Protein AF-K3WLP8-F1 (afdb_monomer_lite)

pLDDT: mean 74.65, std 18.21, range [30.77, 93.81]

Sequence (72 aa):
AFEWQTQSTDITPLTQGPCEVWIDNTLRFQREDCSKVFPGAIKMDYSSCQGDCVLRFYWLFVSESSSHGDAL

Organism: Globisporangium ultimum (strain ATCC 200006 / CBS 805.95 / DAOM BR144) (NCBI:txid431595)

Structure (mmCIF, N/CA/C/O backbone):
data_AF-K3WLP8-F1
#
_entry.id   AF-K3WLP8-F1
#
loop_
_atom_site.group_PDB
_atom_site.id
_atom_site.type_symbol
_atom_site.label_atom_id
_atom_site.label_alt_id
_atom_site.label_comp_id
_atom_site.label_asym_id
_atom_site.label_entity_id
_atom_site.label_seq_id
_atom_site.pdbx_PDB_ins_code
_atom_site.Cartn_x
_atom_site.Cartn_y
_atom_site.Cartn_z
_atom_site.occupancy
_atom_site.B_iso_or_equiv
_atom_site.auth_seq_id
_atom_site.auth_comp_id
_atom_site.auth_asym_id
_atom_site.auth_atom_id
_atom_site.pdbx_PDB_model_num
ATOM 1 N N . ALA A 1 1 ? -1.990 -24.792 5.630 1.00 38.34 1 ALA A N 1
ATOM 2 C CA . ALA A 1 1 ? -1.430 -23.429 5.617 1.00 38.34 1 ALA A CA 1
ATOM 3 C C . ALA A 1 1 ? -1.337 -23.001 4.164 1.00 38.34 1 ALA A C 1
ATOM 5 O O . ALA A 1 1 ? -0.962 -23.830 3.346 1.00 38.34 1 ALA A O 1
ATOM 6 N N . PHE A 1 2 ? -1.767 -21.787 3.828 1.00 30.77 2 PHE A N 1
ATOM 7 C CA . PHE A 1 2 ? -1.609 -21.270 2.471 1.00 30.77 2 PHE A CA 1
ATOM 8 C C . PHE A 1 2 ? -0.154 -20.832 2.312 1.00 30.77 2 PHE A C 1
ATOM 10 O O . PHE A 1 2 ? 0.293 -19.909 2.987 1.00 30.77 2 PHE A O 1
ATOM 17 N N . GLU A 1 3 ? 0.586 -21.566 1.493 1.00 42.66 3 GLU A N 1
ATOM 18 C CA . GLU A 1 3 ? 1.991 -21.327 1.190 1.00 42.66 3 GLU A CA 1
ATOM 19 C C . GLU A 1 3 ? 2.052 -20.749 -0.225 1.00 42.66 3 GLU A C 1
ATOM 21 O O . GLU A 1 3 ? 1.635 -21.394 -1.190 1.00 42.66 3 GLU A O 1
ATOM 26 N N . TRP A 1 4 ? 2.481 -19.494 -0.348 1.00 43.78 4 TRP A N 1
ATOM 27 C CA . TRP A 1 4 ? 2.625 -18.847 -1.649 1.00 43.78 4 TRP A CA 1
ATOM 28 C C . TRP A 1 4 ? 3.851 -19.431 -2.357 1.00 43.78 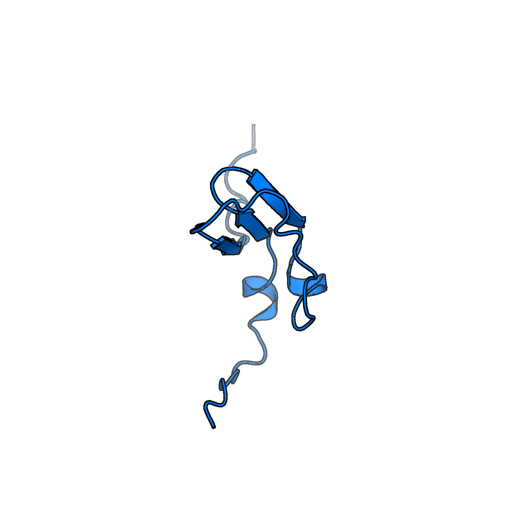4 TRP A C 1
ATOM 30 O O . TRP A 1 4 ? 4.986 -19.170 -1.966 1.00 43.78 4 TRP A O 1
ATOM 40 N N . GLN A 1 5 ? 3.624 -20.245 -3.391 1.00 53.44 5 GLN A N 1
ATOM 41 C CA . GLN A 1 5 ? 4.692 -20.810 -4.214 1.00 53.44 5 GLN A CA 1
ATOM 42 C C . GLN A 1 5 ? 5.285 -19.733 -5.131 1.00 53.44 5 GLN A C 1
ATOM 44 O O . GLN A 1 5 ? 4.774 -19.483 -6.220 1.00 53.44 5 GLN A O 1
ATOM 49 N N . THR A 1 6 ? 6.391 -19.106 -4.732 1.00 57.72 6 THR A N 1
ATOM 50 C CA . THR A 1 6 ? 7.184 -18.249 -5.628 1.00 57.72 6 THR A CA 1
ATOM 51 C C . THR A 1 6 ? 8.231 -19.091 -6.352 1.00 57.72 6 THR A C 1
ATOM 53 O O . THR A 1 6 ? 9.428 -18.994 -6.088 1.00 57.72 6 THR A O 1
ATOM 56 N N . GLN A 1 7 ? 7.784 -19.968 -7.252 1.00 61.47 7 GLN A N 1
ATOM 57 C CA . GLN A 1 7 ? 8.684 -20.710 -8.135 1.00 61.47 7 GLN A CA 1
ATOM 58 C C . GLN A 1 7 ? 8.882 -19.936 -9.447 1.00 61.47 7 GLN A C 1
ATOM 60 O O . GLN A 1 7 ? 8.334 -20.291 -10.480 1.00 61.47 7 GLN A O 1
ATOM 65 N N . SER A 1 8 ? 9.668 -18.861 -9.411 1.00 56.69 8 SER A N 1
ATOM 66 C CA . SER A 1 8 ? 10.496 -18.464 -10.557 1.00 56.69 8 SER A CA 1
ATOM 67 C C . SER A 1 8 ? 11.617 -17.564 -10.046 1.00 56.69 8 SER A C 1
ATOM 69 O O . SER A 1 8 ? 11.378 -16.605 -9.321 1.00 56.69 8 SER A O 1
ATOM 71 N N . THR A 1 9 ? 12.859 -17.901 -10.362 1.00 55.16 9 THR A N 1
ATOM 72 C CA . THR A 1 9 ? 14.056 -17.173 -9.918 1.00 55.16 9 THR A CA 1
ATOM 73 C C . THR A 1 9 ? 14.326 -15.903 -10.735 1.00 55.16 9 THR A C 1
ATOM 75 O O . THR A 1 9 ? 15.445 -15.408 -10.705 1.00 55.16 9 THR A O 1
ATOM 78 N N . ASP A 1 10 ? 13.328 -15.369 -11.453 1.00 54.97 10 ASP A N 1
ATOM 79 C CA . ASP A 1 10 ? 13.495 -14.214 -12.350 1.00 54.97 10 ASP A CA 1
ATOM 80 C C . ASP A 1 10 ? 12.265 -13.278 -12.374 1.00 54.97 10 ASP A C 1
ATOM 82 O O . ASP A 1 10 ? 11.783 -12.837 -13.412 1.00 54.97 10 ASP A O 1
ATOM 86 N N . ILE A 1 11 ? 11.710 -12.993 -11.191 1.00 55.81 11 ILE A N 1
ATOM 87 C CA . ILE A 1 11 ? 10.646 -11.985 -10.976 1.00 55.81 11 ILE A CA 1
ATOM 88 C C . ILE A 1 11 ? 11.197 -10.623 -10.540 1.00 55.81 11 ILE A C 1
ATOM 90 O O . ILE A 1 11 ? 10.439 -9.670 -10.417 1.00 55.81 11 ILE A O 1
ATOM 94 N N . THR A 1 12 ? 12.506 -10.490 -10.335 1.00 53.28 12 THR A N 1
ATOM 95 C CA . THR A 1 12 ? 13.164 -9.264 -9.848 1.00 53.28 12 THR A CA 1
ATOM 96 C C . THR A 1 12 ? 12.877 -7.994 -10.675 1.00 53.28 12 THR A C 1
ATOM 98 O O . THR A 1 12 ? 12.787 -6.919 -10.080 1.00 53.28 12 THR A O 1
ATOM 101 N N . PRO A 1 13 ? 12.700 -8.048 -12.013 1.00 57.25 13 PRO A N 1
ATOM 102 C CA . PRO A 1 13 ? 12.256 -6.884 -12.790 1.00 57.25 13 PRO A CA 1
ATOM 103 C C . PRO A 1 13 ? 10.777 -6.551 -12.548 1.00 57.25 13 PRO A C 1
ATOM 105 O O . PRO A 1 13 ? 10.384 -5.392 -12.537 1.00 57.25 13 PRO A O 1
ATOM 108 N N . LEU A 1 14 ? 9.962 -7.580 -12.307 1.00 58.41 14 LEU A N 1
ATOM 109 C CA . LEU A 1 14 ? 8.525 -7.485 -12.051 1.00 58.41 14 LEU A CA 1
ATOM 110 C C . LEU A 1 14 ? 8.198 -7.213 -10.581 1.00 58.41 14 LEU A C 1
ATOM 112 O O . LEU A 1 14 ? 7.036 -7.295 -10.219 1.00 58.41 14 LEU A O 1
ATOM 116 N N . THR A 1 15 ? 9.184 -6.952 -9.722 1.00 65.38 15 THR A N 1
ATOM 117 C CA . THR A 1 15 ? 8.968 -6.504 -8.336 1.00 65.38 15 THR A CA 1
ATOM 118 C C . THR A 1 15 ? 9.376 -5.049 -8.131 1.00 65.38 15 THR A C 1
ATOM 120 O O . THR A 1 15 ? 9.017 -4.443 -7.122 1.00 65.38 15 THR A O 1
ATOM 123 N N . GLN A 1 16 ? 10.106 -4.462 -9.079 1.00 80.06 16 GLN A N 1
ATOM 124 C CA . GLN A 1 16 ? 10.553 -3.081 -8.992 1.00 80.06 16 GLN A CA 1
ATOM 125 C C . GLN A 1 16 ? 9.458 -2.128 -9.458 1.00 80.06 16 GLN A C 1
ATOM 127 O O . GLN A 1 16 ? 8.851 -2.282 -10.519 1.00 80.06 16 GLN A O 1
ATOM 132 N N . GLY A 1 17 ? 9.219 -1.122 -8.632 1.00 83.25 17 GLY A N 1
ATOM 133 C CA . GLY A 1 17 ? 8.298 -0.048 -8.941 1.00 83.25 17 GLY A CA 1
ATOM 134 C C . GLY A 1 17 ? 7.672 0.556 -7.693 1.00 83.25 17 GLY A C 1
ATOM 135 O O . GLY A 1 17 ? 7.863 0.047 -6.574 1.00 83.25 17 GLY A O 1
ATOM 136 N N . PRO A 1 18 ? 6.964 1.678 -7.877 1.00 90.38 18 PRO A N 1
ATOM 137 C CA . PRO A 1 18 ? 6.437 2.434 -6.771 1.00 90.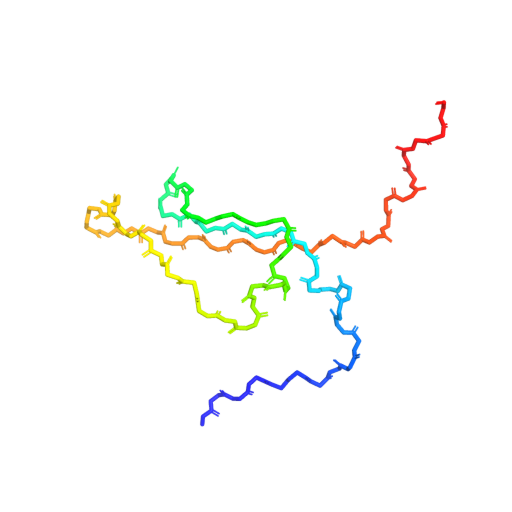38 18 PRO A CA 1
ATOM 138 C C . PRO A 1 18 ? 5.271 1.696 -6.130 1.00 90.38 18 PRO A C 1
ATOM 140 O O . PRO A 1 18 ? 4.507 0.973 -6.779 1.00 90.38 18 PRO A O 1
ATOM 143 N N . CYS A 1 19 ? 5.102 1.930 -4.839 1.00 90.56 19 CYS A N 1
ATOM 144 C CA . CYS A 1 19 ? 3.883 1.550 -4.160 1.00 90.56 19 CYS A CA 1
ATOM 145 C C . CYS A 1 19 ? 3.435 2.628 -3.191 1.00 90.56 19 CYS A C 1
ATOM 147 O O . CYS A 1 19 ? 4.225 3.419 -2.662 1.00 90.56 19 CYS A O 1
ATOM 149 N N . GLU A 1 20 ? 2.136 2.621 -2.959 1.00 93.31 20 GLU A N 1
ATOM 150 C CA . GLU A 1 20 ? 1.451 3.566 -2.107 1.00 93.31 20 GLU A CA 1
ATOM 151 C C . GLU A 1 20 ? 0.347 2.866 -1.319 1.00 93.31 20 GLU A C 1
ATOM 153 O O . GLU A 1 20 ? -0.299 1.924 -1.789 1.00 93.31 20 GLU A O 1
ATOM 158 N N . VAL A 1 21 ? 0.150 3.326 -0.087 1.00 92.50 21 VAL A N 1
ATOM 159 C CA . VAL A 1 21 ? -0.943 2.886 0.774 1.00 92.50 21 VAL A CA 1
ATOM 160 C C . VAL A 1 21 ? -1.753 4.100 1.183 1.00 92.50 21 VAL A C 1
ATOM 162 O O . VAL A 1 21 ? -1.220 5.072 1.729 1.00 92.50 21 VAL A O 1
ATOM 165 N N . TRP A 1 22 ? -3.055 3.996 0.972 1.00 93.69 22 TRP A N 1
ATOM 166 C CA . TRP A 1 22 ? -4.036 5.007 1.318 1.00 93.69 22 TRP A CA 1
ATOM 167 C C . TRP A 1 22 ? -4.981 4.475 2.381 1.00 93.69 22 TRP A C 1
ATOM 169 O O . TRP A 1 22 ? -5.360 3.302 2.359 1.00 93.69 22 TRP A O 1
ATOM 179 N N . ILE A 1 23 ? -5.394 5.364 3.276 1.00 93.75 23 ILE A N 1
ATOM 180 C CA . ILE A 1 23 ? -6.554 5.170 4.142 1.00 93.75 23 ILE A CA 1
ATOM 181 C C . ILE A 1 23 ? -7.564 6.234 3.738 1.00 93.75 23 ILE A C 1
ATOM 183 O O . ILE A 1 23 ? -7.290 7.432 3.846 1.00 93.75 23 ILE A O 1
ATOM 187 N N . ASP A 1 24 ? -8.699 5.784 3.214 1.00 92.31 24 ASP A N 1
ATOM 188 C CA . ASP A 1 24 ? -9.680 6.612 2.521 1.00 92.31 24 ASP A CA 1
ATOM 189 C C . ASP A 1 24 ? -9.014 7.448 1.422 1.00 92.31 24 ASP A C 1
ATOM 191 O O . ASP A 1 24 ? -8.516 6.884 0.446 1.00 92.31 24 ASP A O 1
ATOM 195 N N . ASN A 1 25 ? -8.977 8.770 1.591 1.00 92.25 25 ASN A N 1
ATOM 196 C CA . ASN A 1 25 ? -8.375 9.716 0.650 1.00 92.25 25 ASN A CA 1
ATOM 197 C C . ASN A 1 25 ? -7.041 10.288 1.164 1.00 92.25 25 ASN A C 1
ATOM 199 O O . ASN A 1 25 ? -6.550 11.281 0.633 1.00 92.25 25 ASN A O 1
ATOM 203 N N . THR A 1 26 ? -6.463 9.695 2.214 1.00 92.56 26 THR A N 1
ATOM 204 C CA . THR A 1 26 ? -5.203 10.146 2.819 1.00 92.56 26 THR A CA 1
ATOM 205 C C . THR A 1 26 ? -4.076 9.175 2.490 1.00 92.56 26 THR A C 1
ATOM 207 O O . THR A 1 26 ? -4.138 8.000 2.859 1.00 92.56 26 THR A O 1
ATOM 210 N N . LEU A 1 27 ? -3.022 9.670 1.837 1.00 92.19 27 LEU A N 1
ATOM 211 C CA . LEU A 1 27 ? -1.801 8.907 1.587 1.00 92.19 27 LEU A CA 1
ATOM 212 C C . LEU A 1 27 ? -1.046 8.698 2.904 1.00 92.19 27 LEU A C 1
ATOM 214 O O . LEU A 1 27 ? -0.759 9.652 3.628 1.00 92.19 27 LEU A O 1
ATOM 218 N N . ARG A 1 28 ? -0.714 7.447 3.220 1.00 91.81 28 ARG A N 1
ATOM 219 C CA . ARG A 1 28 ? -0.066 7.062 4.485 1.00 91.81 28 ARG A CA 1
ATOM 220 C C . ARG A 1 28 ? 1.298 6.425 4.304 1.00 91.81 28 ARG A C 1
ATOM 222 O O . ARG A 1 28 ? 2.124 6.474 5.212 1.00 91.81 28 ARG A O 1
ATOM 229 N N . PHE A 1 29 ? 1.550 5.865 3.132 1.00 90.50 29 PHE A N 1
ATOM 230 C CA . PHE A 1 29 ? 2.838 5.304 2.780 1.00 90.50 29 PHE A CA 1
ATOM 231 C C . PHE A 1 29 ? 3.072 5.492 1.289 1.00 90.50 29 PHE A C 1
ATOM 233 O O . PHE A 1 29 ? 2.166 5.248 0.504 1.00 90.50 29 PHE A O 1
ATOM 240 N N . GLN A 1 30 ? 4.286 5.881 0.914 1.00 92.25 30 GLN A N 1
ATOM 241 C CA . GLN A 1 30 ? 4.736 5.899 -0.472 1.00 92.25 30 GLN A CA 1
ATOM 242 C C . GLN A 1 30 ? 6.225 5.569 -0.519 1.00 92.25 30 GLN A C 1
ATOM 244 O O . GLN A 1 30 ? 7.005 6.038 0.325 1.00 92.25 30 GLN A O 1
ATOM 249 N N . ARG A 1 31 ? 6.620 4.765 -1.505 1.00 90.94 31 ARG A N 1
ATOM 250 C CA . ARG A 1 31 ? 8.016 4.509 -1.871 1.00 90.94 31 ARG A CA 1
ATOM 251 C C . ARG A 1 31 ? 8.128 4.353 -3.378 1.00 90.94 31 ARG A C 1
ATOM 253 O O . ARG A 1 31 ? 7.203 3.874 -4.020 1.00 90.94 31 ARG A O 1
ATOM 260 N N . GLU A 1 32 ? 9.281 4.733 -3.910 1.00 88.56 32 GLU A N 1
ATOM 261 C CA . GLU A 1 32 ? 9.587 4.621 -5.340 1.00 88.56 32 GLU A CA 1
ATOM 262 C C . GLU A 1 32 ? 9.944 3.190 -5.755 1.00 88.56 32 GLU A C 1
ATOM 264 O O . GLU A 1 32 ? 9.717 2.803 -6.894 1.00 88.56 32 GLU A O 1
ATOM 269 N N . ASP A 1 33 ? 10.479 2.402 -4.821 1.00 86.12 33 ASP A N 1
ATOM 270 C CA . ASP A 1 33 ? 10.885 1.021 -5.054 1.00 86.12 33 ASP A CA 1
ATOM 271 C C . ASP A 1 33 ? 10.498 0.149 -3.857 1.00 86.12 33 ASP A C 1
ATOM 273 O O . ASP A 1 33 ? 11.174 0.116 -2.821 1.00 86.12 33 ASP A O 1
ATOM 277 N N . CYS A 1 34 ? 9.367 -0.538 -3.988 1.00 84.25 34 CYS A N 1
ATOM 278 C CA . CYS A 1 34 ? 8.809 -1.341 -2.906 1.00 84.25 34 CYS A CA 1
ATOM 279 C C . CYS A 1 34 ? 9.456 -2.713 -2.745 1.00 84.25 34 CYS A C 1
ATOM 281 O O . CYS A 1 34 ? 9.326 -3.314 -1.674 1.00 84.25 34 CYS A O 1
ATOM 283 N N . SER A 1 35 ? 10.267 -3.145 -3.716 1.00 82.00 35 SER A N 1
ATOM 284 C CA . SER A 1 35 ? 11.108 -4.338 -3.578 1.00 82.00 35 SER A CA 1
ATOM 285 C C . SER A 1 35 ? 12.137 -4.205 -2.446 1.00 82.00 35 SER A C 1
ATOM 287 O O . SER A 1 35 ? 12.538 -5.200 -1.854 1.00 82.00 35 SER A O 1
ATOM 289 N N . LYS A 1 36 ? 12.523 -2.971 -2.086 1.00 83.62 36 LYS A N 1
ATOM 290 C CA . LYS A 1 36 ? 13.454 -2.684 -0.979 1.00 83.62 36 LYS A CA 1
ATOM 291 C C . LYS A 1 36 ? 12.800 -2.701 0.401 1.00 83.62 36 LYS A C 1
ATOM 293 O O . LYS A 1 36 ? 13.496 -2.657 1.413 1.00 83.62 36 LYS A O 1
ATOM 298 N N . VAL A 1 37 ? 11.471 -2.697 0.450 1.00 79.50 37 VAL A N 1
ATOM 299 C CA . VAL A 1 37 ? 10.696 -2.638 1.697 1.00 79.50 37 VAL A CA 1
ATOM 300 C C . VAL A 1 37 ? 10.086 -3.994 2.016 1.00 79.50 37 VAL A C 1
ATOM 302 O O . VAL A 1 37 ? 10.071 -4.416 3.173 1.00 79.50 37 VAL A O 1
ATOM 305 N N . PHE A 1 38 ? 9.595 -4.685 0.992 1.00 74.94 38 PHE A N 1
ATOM 306 C CA . PHE A 1 38 ? 9.014 -6.010 1.124 1.00 74.94 38 PHE A CA 1
ATOM 307 C C . PHE A 1 38 ? 10.087 -7.100 0.973 1.00 74.94 38 PHE A C 1
ATOM 309 O O . PHE A 1 38 ? 11.033 -6.912 0.215 1.00 74.94 38 PHE A O 1
ATOM 316 N N . PRO A 1 39 ? 9.989 -8.227 1.707 1.00 65.38 39 PRO A N 1
ATOM 317 C CA . PRO A 1 39 ? 8.804 -8.765 2.395 1.00 65.38 39 PRO A CA 1
ATOM 318 C C . PRO A 1 39 ? 8.582 -8.276 3.846 1.00 65.38 39 PRO A C 1
ATOM 320 O O . PRO A 1 39 ? 7.872 -8.928 4.608 1.00 65.38 39 PRO A O 1
ATOM 323 N N . GLY A 1 40 ? 9.181 -7.157 4.266 1.00 76.38 40 GLY A N 1
ATOM 324 C CA . GLY A 1 40 ? 8.983 -6.596 5.604 1.00 76.38 40 GLY A CA 1
ATOM 325 C C . GLY A 1 40 ? 7.549 -6.136 5.911 1.00 76.38 40 GLY A C 1
ATOM 326 O O . GLY A 1 40 ? 6.697 -6.007 5.034 1.00 76.38 40 GLY A O 1
ATOM 327 N N . ALA A 1 41 ? 7.290 -5.854 7.192 1.00 78.56 41 ALA A N 1
ATOM 328 C CA . ALA A 1 41 ? 6.032 -5.270 7.651 1.00 78.56 41 ALA A CA 1
ATOM 329 C C . ALA A 1 41 ? 6.117 -3.737 7.671 1.00 78.56 41 ALA A C 1
ATOM 331 O O . ALA A 1 41 ? 7.048 -3.162 8.241 1.00 78.56 41 ALA A O 1
ATOM 332 N N . ILE A 1 42 ? 5.112 -3.068 7.108 1.00 80.00 42 ILE A N 1
ATOM 333 C CA . ILE A 1 42 ? 4.982 -1.611 7.173 1.00 80.00 42 ILE A CA 1
ATOM 334 C C . ILE A 1 42 ? 4.104 -1.254 8.372 1.00 80.00 42 ILE A C 1
ATOM 336 O O . ILE A 1 42 ? 2.969 -1.716 8.487 1.00 80.00 42 ILE A O 1
ATOM 340 N N . LYS A 1 43 ? 4.616 -0.401 9.266 1.00 83.62 43 LYS A N 1
ATOM 341 C CA . LYS A 1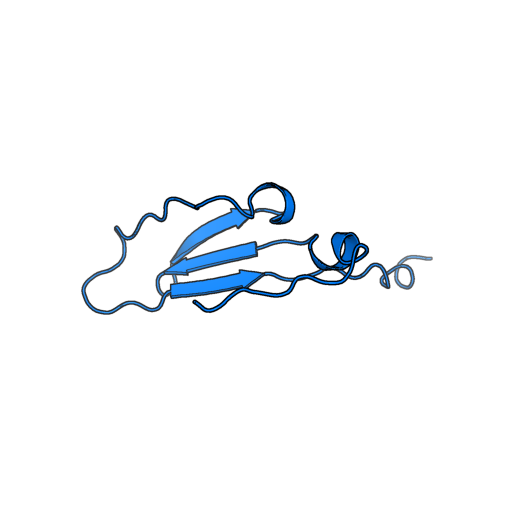 43 ? 3.785 0.222 10.303 1.00 83.62 43 LYS A CA 1
ATOM 342 C C . LYS A 1 43 ? 2.919 1.297 9.657 1.00 83.62 43 LYS A C 1
ATOM 344 O O . LYS A 1 43 ? 3.446 2.279 9.142 1.00 83.62 43 LYS A O 1
ATOM 349 N N . MET A 1 44 ? 1.609 1.097 9.703 1.00 84.69 44 MET A N 1
ATOM 350 C CA . MET A 1 44 ? 0.625 2.015 9.138 1.00 84.69 44 MET A CA 1
ATOM 351 C C . MET A 1 44 ? 0.018 2.902 10.223 1.00 84.69 44 MET A C 1
ATOM 353 O O . MET A 1 44 ? -0.358 2.414 11.289 1.00 84.69 44 MET A O 1
ATOM 357 N N . ASP A 1 45 ? -0.083 4.201 9.939 1.00 86.06 45 ASP A N 1
ATOM 358 C CA . ASP A 1 45 ? -0.782 5.163 10.789 1.00 86.06 45 ASP A CA 1
ATOM 359 C C . ASP A 1 45 ? -2.264 5.241 10.397 1.00 86.06 45 ASP A C 1
ATOM 361 O O . ASP A 1 45 ? -2.609 5.798 9.355 1.00 86.06 45 ASP A O 1
ATOM 365 N N . TYR A 1 46 ? -3.129 4.698 11.256 1.00 88.75 46 TYR A N 1
ATOM 366 C CA . TYR A 1 46 ? -4.586 4.699 11.093 1.00 88.75 46 TYR A CA 1
ATOM 367 C C . TYR A 1 46 ? -5.272 5.900 11.758 1.00 88.75 46 TYR A C 1
ATOM 369 O O . TYR A 1 46 ? -6.495 5.921 11.845 1.00 88.75 46 TYR A O 1
ATOM 377 N N . SER A 1 47 ? -4.531 6.916 12.210 1.00 88.50 47 SER A N 1
ATOM 378 C CA . SER A 1 47 ? -5.089 8.070 12.937 1.00 88.50 47 SER A CA 1
ATOM 379 C C . SER A 1 47 ? -6.193 8.837 12.196 1.00 88.50 47 SER A C 1
ATOM 381 O O . SER A 1 47 ? -7.018 9.480 12.837 1.00 88.50 47 SER A O 1
ATOM 383 N N . SER A 1 48 ? -6.238 8.776 10.859 1.00 82.81 48 SER A N 1
ATOM 384 C CA . SER A 1 48 ? -7.305 9.412 10.062 1.00 82.81 48 SER A CA 1
ATOM 385 C C . SER A 1 48 ? -8.585 8.595 10.005 1.00 82.81 48 SER A C 1
ATOM 387 O O . SER A 1 48 ? -9.596 9.112 9.544 1.00 82.81 48 SER A O 1
ATOM 389 N N . CYS A 1 49 ? -8.543 7.331 10.416 1.00 88.81 49 CYS A N 1
ATOM 390 C CA . CYS A 1 49 ? -9.682 6.450 10.302 1.00 88.81 49 CYS A CA 1
ATOM 391 C C . CYS A 1 49 ? -10.677 6.709 11.437 1.00 88.81 49 CYS A C 1
ATOM 393 O O . CYS A 1 49 ? -10.369 6.483 12.608 1.00 88.81 49 CYS A O 1
ATOM 395 N N . GLN A 1 50 ? -11.869 7.193 11.090 1.00 87.06 50 GLN A N 1
ATOM 396 C CA . GLN A 1 50 ? -12.949 7.464 12.03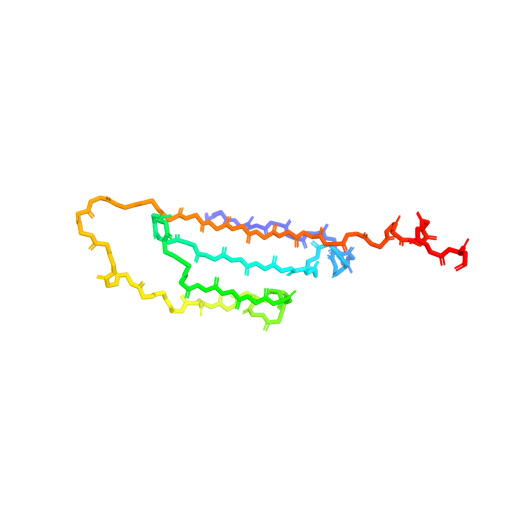7 1.00 87.06 50 GLN A CA 1
ATOM 397 C C . GLN A 1 50 ? -14.130 6.538 11.739 1.00 87.06 50 GLN A C 1
ATOM 399 O O . GLN A 1 50 ? -15.048 6.900 11.010 1.00 87.06 50 GLN A O 1
ATOM 404 N N . GLY A 1 51 ? -14.088 5.331 12.306 1.00 89.25 51 GLY A N 1
ATOM 405 C CA . GLY A 1 51 ? -15.074 4.280 12.048 1.00 89.25 51 GLY A CA 1
ATOM 406 C C . GLY A 1 51 ? -14.598 3.319 10.964 1.00 89.25 51 GLY A C 1
ATOM 407 O O . GLY A 1 51 ? -13.491 2.791 11.059 1.00 89.25 51 GLY A O 1
ATOM 408 N N . ASP A 1 52 ? -15.436 3.086 9.957 1.00 92.94 52 ASP A N 1
ATOM 409 C CA . ASP A 1 52 ? -15.109 2.200 8.841 1.00 92.94 52 ASP A CA 1
ATOM 410 C C . ASP A 1 52 ? -14.319 2.959 7.774 1.00 92.94 52 ASP A C 1
ATOM 412 O O . ASP A 1 52 ? -14.761 4.001 7.290 1.00 92.94 52 ASP A O 1
ATOM 416 N N . CYS A 1 53 ? -13.163 2.420 7.386 1.00 92.81 53 CYS A N 1
ATOM 417 C CA . CYS A 1 53 ? -12.267 3.057 6.422 1.00 92.81 53 CYS A CA 1
ATOM 418 C C . CYS A 1 53 ? -11.780 2.061 5.381 1.00 92.81 53 CYS A C 1
ATOM 420 O O . CYS A 1 53 ? -11.626 0.865 5.648 1.00 92.81 53 CYS A O 1
ATOM 422 N N . VAL A 1 54 ? -11.480 2.570 4.190 1.00 93.69 54 VAL A N 1
ATOM 423 C CA .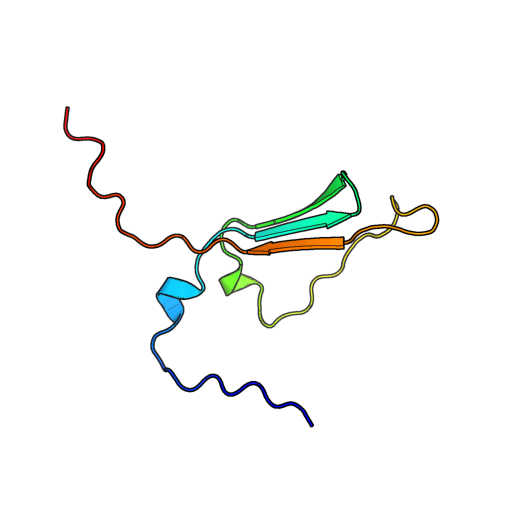 VAL A 1 54 ? -10.968 1.759 3.087 1.00 93.69 54 VAL A CA 1
ATOM 424 C C . VAL A 1 54 ? -9.456 1.882 3.023 1.00 93.69 54 VAL A C 1
ATOM 426 O O . VAL A 1 54 ? -8.921 2.952 2.730 1.00 93.69 54 VAL A O 1
ATOM 429 N N . LEU A 1 55 ? -8.767 0.763 3.234 1.00 93.69 55 LEU A N 1
ATOM 430 C CA . LEU A 1 55 ? -7.345 0.655 2.941 1.00 93.69 55 LEU A CA 1
ATOM 431 C C . LEU A 1 55 ? -7.153 0.280 1.470 1.00 93.69 55 LEU A C 1
ATOM 433 O O . LEU A 1 55 ? -7.669 -0.740 1.012 1.00 93.69 55 LEU A O 1
ATOM 437 N N . ARG A 1 56 ? -6.397 1.095 0.731 1.00 93.81 56 ARG A N 1
ATOM 438 C CA . ARG A 1 56 ? -6.006 0.806 -0.656 1.00 93.81 56 ARG A CA 1
ATOM 439 C C . ARG A 1 56 ? -4.500 0.653 -0.724 1.00 93.81 56 ARG A C 1
ATOM 441 O O . ARG A 1 56 ? -3.779 1.535 -0.271 1.00 93.81 56 ARG A O 1
ATOM 448 N N . PHE A 1 57 ? -4.047 -0.455 -1.293 1.00 92.50 57 PHE A N 1
ATOM 449 C CA . PHE A 1 57 ? -2.639 -0.707 -1.561 1.00 92.50 57 PHE A CA 1
ATOM 450 C C . PHE A 1 57 ? -2.446 -0.837 -3.065 1.00 92.50 57 PHE A C 1
ATOM 452 O O . PHE A 1 57 ? -3.030 -1.726 -3.686 1.00 92.50 57 PHE A O 1
ATOM 459 N N . TYR A 1 58 ? -1.632 0.045 -3.634 1.00 90.94 58 TYR A N 1
ATOM 460 C CA . TYR A 1 58 ? -1.235 -0.021 -5.032 1.00 90.94 58 TYR A CA 1
ATOM 461 C C . TYR A 1 58 ? 0.251 -0.324 -5.099 1.00 90.94 58 TYR A C 1
ATOM 463 O O . TYR A 1 58 ? 1.048 0.379 -4.486 1.00 90.94 58 TYR A O 1
ATOM 471 N N . TRP A 1 59 ? 0.616 -1.350 -5.861 1.00 88.44 59 TRP A N 1
ATOM 472 C CA . TRP A 1 59 ? 1.991 -1.622 -6.258 1.00 88.44 59 TRP A CA 1
ATOM 473 C C . TRP A 1 59 ? 2.007 -1.686 -7.774 1.00 88.44 59 TRP A C 1
ATOM 475 O O . TRP A 1 59 ? 1.357 -2.541 -8.377 1.00 88.44 59 TRP A O 1
ATOM 485 N N . LEU A 1 60 ? 2.692 -0.725 -8.378 1.00 86.44 60 LEU A N 1
ATOM 486 C CA . LEU A 1 60 ? 2.841 -0.644 -9.818 1.00 86.44 60 LEU A CA 1
ATOM 487 C C . LEU A 1 60 ? 4.210 -1.195 -10.185 1.00 86.44 60 LEU A C 1
ATOM 489 O O . LEU A 1 60 ? 5.210 -0.833 -9.571 1.00 86.44 60 LEU A O 1
ATOM 493 N N . PHE A 1 61 ? 4.250 -2.058 -11.191 1.00 77.06 61 PHE A N 1
ATOM 494 C CA . PHE A 1 61 ? 5.497 -2.548 -11.761 1.00 77.06 61 PHE A CA 1
ATOM 495 C C . PHE A 1 61 ? 5.827 -1.722 -12.992 1.00 77.06 61 PHE A C 1
ATOM 497 O O . PHE A 1 61 ? 4.970 -1.522 -13.856 1.00 77.06 61 PHE A O 1
ATOM 504 N N . VAL A 1 62 ? 7.062 -1.233 -13.070 1.00 67.94 62 VAL A N 1
ATOM 505 C CA . VAL A 1 62 ? 7.539 -0.511 -14.250 1.00 67.94 62 VAL A CA 1
ATOM 506 C C . VAL A 1 62 ? 8.292 -1.511 -15.115 1.00 67.94 62 VAL A C 1
ATOM 508 O O . VAL A 1 62 ? 9.422 -1.877 -14.812 1.00 67.94 62 VAL A O 1
ATOM 511 N N . SER A 1 63 ? 7.660 -1.984 -16.188 1.00 64.19 63 SER A N 1
ATOM 512 C CA . SER A 1 63 ? 8.366 -2.755 -17.210 1.00 64.19 63 SER A CA 1
ATOM 513 C C . SER A 1 63 ? 9.169 -1.804 -18.091 1.00 64.19 63 SER A C 1
ATOM 515 O O . SER A 1 63 ? 8.607 -0.854 -18.641 1.00 64.19 63 SER A O 1
ATOM 517 N N . GLU A 1 64 ? 10.462 -2.068 -18.268 1.00 58.19 64 GLU A N 1
ATOM 518 C CA . GLU A 1 64 ? 11.304 -1.330 -19.209 1.00 58.19 64 GLU A CA 1
ATOM 519 C C . GLU A 1 64 ? 10.899 -1.678 -20.655 1.00 58.19 64 GLU A C 1
ATOM 521 O O . GLU A 1 64 ? 11.453 -2.556 -21.309 1.00 58.19 64 GLU A O 1
ATOM 526 N N . SER A 1 65 ? 9.861 -1.009 -21.151 1.00 51.75 65 SER A N 1
ATOM 527 C CA . SER A 1 65 ? 9.503 -0.956 -22.574 1.00 51.75 65 SER A CA 1
ATOM 528 C C . SER A 1 65 ? 9.271 0.484 -23.043 1.00 51.75 65 SER A C 1
ATOM 530 O O . SER A 1 65 ? 8.643 0.713 -24.074 1.00 51.75 65 SER A O 1
ATOM 532 N N . SER A 1 66 ? 9.769 1.469 -22.291 1.00 48.69 66 SER A N 1
ATOM 533 C CA . SER A 1 66 ? 9.642 2.899 -22.587 1.00 48.69 66 SER A CA 1
ATOM 534 C C . SER A 1 66 ? 10.919 3.509 -23.180 1.00 48.69 66 SER A C 1
ATOM 536 O O . SER A 1 66 ? 11.204 4.677 -22.949 1.00 48.69 66 SER A O 1
ATOM 538 N N . SER A 1 67 ? 11.678 2.755 -23.982 1.00 47.16 67 SER A N 1
ATOM 539 C CA . SER A 1 67 ? 12.738 3.304 -24.848 1.00 47.16 67 SER A CA 1
ATOM 540 C C . SER A 1 67 ? 12.213 3.799 -26.208 1.00 47.16 67 SER A C 1
ATOM 542 O O . SER A 1 67 ? 12.964 3.893 -27.176 1.00 47.16 67 SER A O 1
ATOM 544 N N . HIS A 1 68 ? 10.925 4.140 -26.311 1.00 48.75 68 HIS A N 1
ATOM 545 C CA . HIS A 1 68 ? 10.364 4.749 -27.518 1.00 48.75 68 HIS A CA 1
ATOM 546 C C . HIS A 1 68 ? 9.564 6.005 -27.187 1.00 48.75 68 HIS A C 1
ATOM 548 O O . HIS 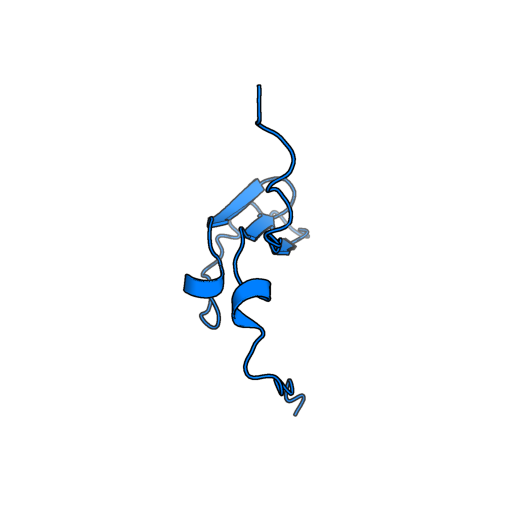A 1 68 ? 8.339 6.037 -27.274 1.00 48.75 68 HIS A O 1
ATOM 554 N N . GLY A 1 69 ? 10.273 7.049 -26.774 1.00 52.56 69 GLY A N 1
ATOM 555 C CA . GLY A 1 69 ? 9.655 8.347 -26.569 1.00 52.56 69 GLY A CA 1
ATOM 556 C C . GLY A 1 69 ? 10.605 9.393 -26.028 1.00 52.56 69 GLY A C 1
ATOM 557 O O . GLY A 1 69 ? 10.241 9.986 -25.034 1.00 52.56 69 GLY A O 1
ATOM 558 N N . ASP A 1 70 ? 11.792 9.539 -26.633 1.00 50.88 70 ASP A N 1
ATOM 559 C CA . ASP A 1 70 ? 12.537 10.808 -26.736 1.00 50.88 70 ASP A CA 1
ATOM 560 C C . ASP A 1 70 ? 13.783 10.601 -27.620 1.00 50.88 70 ASP A C 1
ATOM 562 O O . ASP A 1 70 ? 14.910 10.416 -27.165 1.00 50.88 70 ASP A O 1
ATOM 566 N N . ALA A 1 71 ? 13.545 10.591 -28.931 1.00 44.03 71 ALA A N 1
ATOM 567 C CA . ALA A 1 71 ? 14.537 10.950 -29.933 1.00 44.03 71 ALA A CA 1
ATOM 568 C C . ALA A 1 71 ? 13.933 12.085 -30.764 1.00 44.03 71 ALA A C 1
ATOM 570 O O . ALA A 1 71 ? 13.344 11.827 -31.813 1.00 44.03 71 ALA A O 1
ATOM 571 N N . LEU A 1 72 ? 14.038 13.314 -30.250 1.00 41.91 72 LEU A N 1
ATOM 572 C CA . LEU A 1 72 ? 13.990 14.570 -31.001 1.00 41.91 72 LEU A CA 1
ATOM 573 C C . LEU A 1 72 ? 14.963 15.565 -30.364 1.00 41.91 72 LEU A C 1
ATOM 575 O O . LEU A 1 72 ? 14.899 15.732 -29.127 1.00 41.91 72 LEU A O 1
#

Radius of gyration: 16.25 Å; chains: 1; bounding box: 30×38×44 Å

Secondary structure (DSSP, 8-state):
--------TT-GGGG-S-EEEEETTEEEEEES-GGGTTTSPPPP--TT--SS--EEEEE----S---SS---

Foldseek 3Di:
DDDDDPPDPPCVQVQFAKKWKDKAPRTFDIDGGCVVVPPHDDDTDCVVDDDDIDIDIDGDHDDPPPPPPDDD